Protein AF-A0A542USJ0-F1 (afdb_monomer_lite)

Radius of gyration: 61.0 Å; chains: 1; bounding box: 104×29×164 Å

Sequence (149 aa):
MVLVAESAGRSELAQAQDESVRLAAQLDEKQAEIAALEEALESAEEALLDIDARSAELDDRQAELESAAADLDARAAEIATAEAALVARSAQVDAAAAAASRPNDPPAAGPVYFENCDAARAAGAAPVRAGDPGYASHLDRDDDGVGCE

Structure (mmCIF, N/CA/C/O backbone):
data_AF-A0A542USJ0-F1
#
_entry.id   AF-A0A542USJ0-F1
#
loop_
_atom_site.group_PDB
_atom_site.id
_atom_site.type_symbol
_atom_site.label_atom_id
_atom_site.label_alt_id
_atom_site.label_comp_id
_atom_site.label_asym_id
_atom_site.label_entity_id
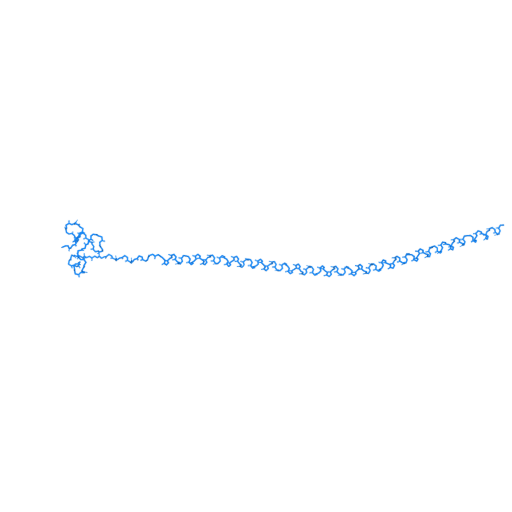_atom_site.label_seq_id
_atom_site.pdbx_PDB_ins_code
_atom_site.Cartn_x
_atom_site.Cartn_y
_atom_site.Cartn_z
_atom_site.occupancy
_atom_site.B_iso_or_equiv
_atom_site.auth_seq_id
_atom_site.auth_comp_id
_atom_site.auth_asym_id
_atom_site.auth_atom_id
_atom_site.pdbx_PDB_model_num
ATOM 1 N N . MET A 1 1 ? -47.770 11.042 80.281 1.00 63.22 1 MET A N 1
ATOM 2 C CA . MET A 1 1 ? -46.384 11.231 79.798 1.00 63.22 1 MET A CA 1
ATOM 3 C C . MET A 1 1 ? -45.823 9.959 79.155 1.00 63.22 1 MET A C 1
ATOM 5 O O . MET A 1 1 ? -45.407 10.046 78.013 1.00 63.22 1 MET A O 1
ATOM 9 N N . VAL A 1 2 ? -45.906 8.783 79.799 1.00 65.50 2 VAL A N 1
ATOM 10 C CA . VAL A 1 2 ? -45.413 7.487 79.256 1.00 65.50 2 VAL A CA 1
ATOM 11 C C . VAL A 1 2 ? -46.045 7.090 77.907 1.00 65.50 2 VAL A C 1
ATOM 13 O O . VAL A 1 2 ? -45.322 6.830 76.955 1.00 65.50 2 VAL A O 1
ATOM 16 N N . LEU A 1 3 ? -47.375 7.175 77.779 1.00 64.62 3 LEU A N 1
ATOM 17 C CA . LEU A 1 3 ? -48.094 6.841 76.534 1.00 64.62 3 LEU A CA 1
ATOM 18 C C . LEU A 1 3 ? -47.692 7.700 75.319 1.00 64.62 3 LEU A C 1
ATOM 20 O O . LEU A 1 3 ? -47.715 7.223 74.189 1.00 64.62 3 LEU A O 1
ATOM 24 N N . VAL A 1 4 ? -47.319 8.965 75.544 1.00 72.81 4 VAL A N 1
ATOM 25 C CA . VAL A 1 4 ? -46.894 9.875 74.464 1.00 72.81 4 VAL A CA 1
ATOM 26 C C . VAL A 1 4 ? -45.489 9.499 73.983 1.00 72.81 4 VAL A C 1
ATOM 28 O O . VAL A 1 4 ? -45.253 9.455 72.779 1.00 72.81 4 VAL A O 1
ATOM 31 N N . ALA A 1 5 ? -44.590 9.135 74.905 1.00 71.75 5 ALA A N 1
ATOM 32 C CA . ALA A 1 5 ? -43.249 8.654 74.573 1.00 71.75 5 ALA A CA 1
ATOM 33 C C . ALA A 1 5 ? -43.279 7.313 73.810 1.00 71.75 5 ALA A C 1
ATOM 35 O O . ALA A 1 5 ? -42.562 7.156 72.826 1.00 71.75 5 ALA A O 1
ATOM 36 N N . GLU A 1 6 ? -44.160 6.378 74.188 1.00 74.69 6 GLU A N 1
ATOM 37 C CA . GLU A 1 6 ? -44.358 5.122 73.444 1.00 74.69 6 GLU A CA 1
ATOM 38 C C . GLU A 1 6 ? -44.943 5.345 72.042 1.00 74.69 6 GLU A C 1
ATOM 40 O O . GLU A 1 6 ? -44.587 4.630 71.107 1.00 74.69 6 GLU A O 1
ATOM 45 N N . SER A 1 7 ? -45.830 6.331 71.872 1.00 75.94 7 SER A N 1
ATOM 46 C CA . SER A 1 7 ? -46.399 6.650 70.556 1.00 75.94 7 SER A CA 1
ATOM 47 C C . SER A 1 7 ? -45.384 7.292 69.605 1.00 75.94 7 SER A C 1
ATOM 49 O O . SER A 1 7 ? -45.356 6.934 68.430 1.00 75.94 7 SER A O 1
ATOM 51 N N . ALA A 1 8 ? -44.510 8.164 70.120 1.00 79.06 8 ALA A N 1
ATOM 52 C CA . ALA A 1 8 ? -43.441 8.789 69.345 1.00 79.06 8 ALA A CA 1
ATOM 53 C C . ALA A 1 8 ? -42.375 7.764 68.916 1.00 79.06 8 ALA A C 1
ATOM 55 O O . ALA A 1 8 ? -42.016 7.701 67.744 1.00 79.06 8 ALA A O 1
ATOM 56 N N . GLY A 1 9 ? -41.955 6.872 69.822 1.00 81.88 9 GLY A N 1
ATOM 57 C CA . GLY A 1 9 ? -41.001 5.810 69.476 1.00 81.88 9 GLY A CA 1
ATOM 58 C C . GLY A 1 9 ? -41.540 4.824 68.430 1.00 81.88 9 GLY A C 1
ATOM 59 O O . GLY A 1 9 ? -40.790 4.334 67.590 1.00 81.88 9 GLY A O 1
ATOM 60 N N . ARG A 1 10 ? -42.856 4.561 68.420 1.00 81.94 10 ARG A N 1
ATOM 61 C CA . ARG A 1 10 ? -43.495 3.740 67.375 1.00 81.94 10 ARG A CA 1
ATOM 62 C C . ARG A 1 10 ? -43.547 4.444 66.015 1.00 81.94 10 ARG A C 1
ATOM 64 O O . ARG A 1 10 ? -43.416 3.759 65.006 1.00 81.94 10 ARG A O 1
ATOM 71 N N . SER A 1 11 ? -43.724 5.770 65.964 1.00 86.00 11 SER A N 1
ATOM 72 C CA . SER A 1 11 ? -43.724 6.502 64.686 1.00 86.00 11 SER A CA 1
ATOM 73 C C . SER A 1 11 ? -42.329 6.621 64.080 1.00 86.00 11 SER A C 1
ATOM 75 O O . SER A 1 11 ? -42.184 6.475 62.872 1.00 86.00 11 SER A O 1
ATOM 77 N N . GLU A 1 12 ? -41.305 6.834 64.906 1.00 93.12 12 GLU A N 1
ATOM 78 C CA . GLU A 1 12 ? -39.906 6.867 64.456 1.00 93.12 12 GLU A CA 1
ATOM 79 C C . GLU A 1 12 ? -39.448 5.498 63.937 1.00 93.12 12 GLU A C 1
ATOM 81 O O . GLU A 1 12 ? -38.801 5.417 62.896 1.00 93.12 12 GLU A O 1
ATOM 86 N N . LEU A 1 13 ? -39.848 4.405 64.601 1.00 93.38 13 LEU A N 1
ATOM 87 C CA . LEU A 1 13 ? -39.569 3.048 64.126 1.00 93.38 13 LEU A CA 1
ATOM 88 C C . LEU A 1 13 ? -40.214 2.772 62.760 1.00 93.38 13 LEU A C 1
ATOM 90 O O . LEU A 1 13 ? -39.569 2.182 61.899 1.00 93.38 13 LEU A O 1
ATOM 94 N N . ALA A 1 14 ? -41.460 3.206 62.551 1.00 93.31 14 ALA A N 1
ATOM 95 C CA . ALA A 1 14 ? -42.144 3.048 61.268 1.00 93.31 14 ALA A CA 1
ATOM 96 C C . ALA A 1 14 ? -41.448 3.843 60.149 1.00 93.31 14 ALA A C 1
ATOM 98 O O . ALA A 1 14 ? -41.224 3.311 59.067 1.00 93.31 14 ALA A O 1
ATOM 99 N N . GLN A 1 15 ? -41.023 5.080 60.427 1.00 94.50 15 GLN A N 1
ATOM 100 C CA . GLN A 1 15 ? -40.252 5.887 59.474 1.00 94.50 15 GLN A CA 1
ATOM 101 C C . GLN A 1 15 ? -38.907 5.242 59.123 1.00 94.50 15 GLN A C 1
ATOM 103 O O . GLN A 1 15 ? -38.547 5.178 57.951 1.00 94.50 15 GLN A O 1
ATOM 108 N N . ALA A 1 16 ? -38.188 4.718 60.118 1.00 95.06 16 ALA A N 1
ATOM 109 C CA . ALA A 1 16 ? -36.929 4.013 59.895 1.00 95.06 16 ALA A CA 1
ATOM 110 C C . ALA A 1 16 ? -37.122 2.722 59.078 1.00 95.06 16 ALA A C 1
ATOM 112 O O . ALA A 1 16 ? -36.271 2.368 58.263 1.00 95.06 16 ALA A O 1
ATOM 113 N N . GLN A 1 17 ? -38.243 2.019 59.266 1.00 96.25 17 GLN A N 1
ATOM 114 C CA . GLN A 1 17 ? -38.598 0.846 58.465 1.00 96.25 17 GLN A CA 1
ATOM 115 C C . GLN A 1 17 ? -38.900 1.224 57.009 1.00 96.25 17 GLN A C 1
ATOM 117 O O . GLN A 1 17 ? -38.361 0.586 56.105 1.00 96.25 17 GLN A O 1
ATOM 122 N N . ASP A 1 18 ? -39.680 2.281 56.772 1.00 97.25 18 ASP A N 1
ATOM 123 C CA . ASP A 1 18 ? -39.976 2.780 55.422 1.00 97.25 18 ASP A CA 1
ATOM 124 C C . ASP A 1 18 ? -38.705 3.251 54.697 1.00 97.25 18 ASP A C 1
ATOM 126 O O . ASP A 1 18 ? -38.492 2.935 53.522 1.00 97.25 18 ASP A O 1
ATOM 130 N N . GLU A 1 19 ? -37.819 3.962 55.400 1.00 97.69 19 GLU A N 1
ATOM 131 C CA . GLU A 1 19 ? -36.523 4.381 54.862 1.00 97.69 19 GLU A CA 1
ATOM 132 C C . GLU A 1 19 ? -35.630 3.176 54.546 1.00 97.69 19 GLU A C 1
ATOM 134 O O . GLU A 1 19 ? -35.035 3.122 53.469 1.00 97.69 19 GLU A O 1
ATOM 139 N N . SER A 1 20 ? -35.588 2.170 55.425 1.00 97.12 20 SER A N 1
ATOM 140 C CA . SER A 1 20 ? -34.836 0.937 55.179 1.00 97.12 20 SER A CA 1
ATOM 141 C C . SER A 1 20 ? -35.338 0.192 53.942 1.00 97.12 20 SER A C 1
ATOM 143 O O . SER A 1 20 ? -34.522 -0.326 53.182 1.00 97.12 20 SER A O 1
ATOM 145 N N . VAL A 1 21 ? -36.654 0.134 53.720 1.00 98.19 21 VAL A N 1
ATOM 146 C CA . VAL A 1 21 ? -37.237 -0.495 52.524 1.00 98.19 21 VAL A CA 1
ATOM 147 C C . VAL A 1 21 ? -36.890 0.303 51.269 1.00 98.19 21 VAL A C 1
ATOM 149 O O . VAL A 1 21 ? -36.508 -0.276 50.253 1.00 98.19 21 VAL A O 1
ATOM 152 N N . ARG A 1 22 ? -36.963 1.636 51.333 1.00 98.25 22 ARG A N 1
ATOM 153 C CA . ARG A 1 22 ? -36.575 2.504 50.217 1.00 98.25 22 ARG A CA 1
ATOM 154 C C . ARG A 1 22 ? -35.101 2.329 49.853 1.00 98.25 22 ARG A C 1
ATOM 156 O O . ARG A 1 22 ? -34.784 2.208 48.674 1.00 98.25 22 ARG A O 1
ATOM 163 N N . LEU A 1 23 ? -34.213 2.323 50.844 1.00 98.19 23 LEU A N 1
ATOM 164 C CA . LEU A 1 23 ? -32.780 2.130 50.627 1.00 98.19 23 LEU A CA 1
ATOM 165 C C . LEU A 1 23 ? -32.480 0.742 50.055 1.00 98.19 23 LEU A C 1
ATOM 167 O O . LEU A 1 23 ? -31.621 0.635 49.187 1.00 98.19 23 LEU A O 1
ATOM 171 N N . ALA A 1 24 ? -33.209 -0.294 50.480 1.00 98.12 24 ALA A N 1
ATOM 172 C CA . ALA A 1 24 ? -33.096 -1.624 49.886 1.00 98.12 24 ALA A CA 1
ATOM 173 C C . ALA A 1 24 ? -33.473 -1.608 48.395 1.00 98.12 24 ALA A C 1
ATOM 175 O O . ALA A 1 24 ? -32.693 -2.069 47.572 1.00 98.12 24 ALA A O 1
ATOM 176 N N . ALA A 1 25 ? -34.589 -0.972 48.026 1.00 98.12 25 ALA A N 1
ATOM 177 C CA . ALA A 1 25 ? -34.981 -0.845 46.620 1.00 98.12 25 ALA A CA 1
ATOM 178 C C . ALA A 1 25 ? -33.950 -0.062 45.781 1.00 98.12 25 ALA A C 1
ATOM 180 O O . ALA A 1 25 ? -33.668 -0.430 44.644 1.00 98.12 25 ALA A O 1
ATOM 181 N N . GLN A 1 26 ? -33.356 0.996 46.346 1.00 98.50 26 GLN A N 1
ATOM 182 C CA . GLN A 1 26 ? -32.278 1.740 45.684 1.00 98.50 26 GLN A CA 1
ATOM 183 C C . GLN A 1 26 ? -31.002 0.903 45.532 1.00 98.50 26 GLN A C 1
ATOM 185 O O . GLN A 1 26 ? -30.299 1.041 44.534 1.00 98.50 26 GLN A O 1
ATOM 190 N N . LEU A 1 27 ? -30.688 0.052 46.512 1.00 98.62 27 LEU A N 1
ATOM 191 C CA . LEU A 1 27 ? -29.551 -0.858 46.432 1.00 98.62 27 LEU A CA 1
ATOM 192 C C . LEU A 1 27 ? -29.760 -1.889 45.320 1.00 98.62 27 LEU A C 1
ATOM 194 O O . LEU A 1 27 ? -28.842 -2.096 44.535 1.00 98.62 27 LEU A O 1
ATOM 198 N N . ASP A 1 28 ? -30.957 -2.463 45.214 1.00 98.50 28 ASP A N 1
ATOM 199 C CA . ASP A 1 28 ? -31.300 -3.433 44.169 1.00 98.50 28 ASP A CA 1
ATOM 200 C C . ASP A 1 28 ? -31.220 -2.802 42.767 1.00 98.50 28 ASP A C 1
ATOM 202 O O . ASP A 1 28 ? -30.646 -3.384 41.847 1.00 98.50 28 ASP A O 1
ATOM 206 N N . GLU A 1 29 ? -31.724 -1.573 42.606 1.00 98.56 29 GLU A N 1
ATOM 207 C CA . GLU A 1 29 ? -31.601 -0.806 41.358 1.00 98.56 29 GLU A CA 1
ATOM 208 C C . GLU A 1 29 ? -30.131 -0.556 40.995 1.00 98.56 29 GLU A C 1
ATOM 210 O O . GLU A 1 29 ? -29.714 -0.808 39.863 1.00 98.56 29 GLU A O 1
ATOM 215 N N . LYS A 1 30 ? -29.311 -0.121 41.961 1.00 98.44 30 LYS A N 1
ATOM 216 C CA . LYS A 1 30 ? -27.879 0.109 41.724 1.00 98.44 30 LYS A CA 1
ATOM 217 C C . LYS A 1 30 ? -27.111 -1.179 41.456 1.00 98.44 30 LYS A C 1
ATOM 219 O O . LYS A 1 30 ? -26.186 -1.159 40.652 1.00 98.44 30 LYS A O 1
ATOM 224 N N . GLN A 1 31 ? -27.495 -2.293 42.070 1.00 98.50 31 GLN A N 1
ATOM 225 C CA . GLN A 1 31 ? -26.920 -3.602 41.765 1.00 98.50 31 GLN A CA 1
ATOM 226 C C . GLN A 1 31 ? -27.247 -4.037 40.333 1.00 98.50 31 GLN A C 1
ATOM 228 O O . GLN A 1 31 ? -26.367 -4.552 39.647 1.00 98.50 31 GLN A O 1
ATOM 233 N N . ALA A 1 32 ? -28.464 -3.774 39.851 1.00 98.44 32 ALA A N 1
ATOM 234 C CA . ALA A 1 32 ? -28.831 -4.040 38.462 1.00 98.44 32 ALA A CA 1
ATOM 235 C C . ALA A 1 32 ? -28.060 -3.148 37.470 1.00 98.44 32 ALA A C 1
ATOM 237 O O . ALA A 1 32 ? -27.599 -3.638 36.441 1.00 98.44 32 ALA A O 1
ATOM 238 N N . GLU A 1 33 ? -27.874 -1.860 37.783 1.00 98.69 33 GLU A N 1
ATOM 239 C CA . GLU A 1 33 ? -27.037 -0.961 36.974 1.00 98.69 33 GLU A CA 1
ATOM 240 C C . GLU A 1 33 ? -25.575 -1.425 36.914 1.00 98.69 33 GLU A C 1
ATOM 242 O O . GLU A 1 33 ? -24.979 -1.413 35.840 1.00 98.69 33 GLU A O 1
ATOM 247 N N . ILE A 1 34 ? -25.000 -1.846 38.048 1.00 98.62 34 ILE A N 1
ATOM 248 C CA . ILE A 1 34 ? -23.627 -2.367 38.106 1.00 98.62 34 ILE A CA 1
ATOM 249 C C . ILE A 1 34 ? -23.497 -3.608 37.223 1.00 98.62 34 ILE A C 1
ATOM 251 O O . ILE A 1 34 ? -22.602 -3.647 36.386 1.00 98.62 34 ILE A O 1
ATOM 255 N N . ALA A 1 35 ? -24.421 -4.565 37.340 1.00 98.56 35 ALA A N 1
ATOM 256 C CA . ALA A 1 35 ? -24.396 -5.778 36.527 1.00 98.56 35 ALA A CA 1
ATOM 257 C C . ALA A 1 35 ? -24.445 -5.470 35.017 1.00 98.56 35 ALA A C 1
ATOM 259 O O . ALA A 1 35 ? -23.711 -6.069 34.236 1.00 98.56 35 ALA A O 1
ATOM 260 N N . ALA A 1 36 ? -25.258 -4.492 34.602 1.00 98.50 36 ALA A N 1
ATOM 261 C CA . ALA A 1 36 ? -25.328 -4.072 33.202 1.00 98.50 36 ALA A CA 1
ATOM 262 C C . ALA A 1 36 ? -24.039 -3.380 32.718 1.00 98.50 36 ALA A C 1
ATOM 264 O O . ALA A 1 36 ? -23.637 -3.547 31.567 1.00 98.50 36 ALA A O 1
ATOM 265 N N . LEU A 1 37 ? -23.387 -2.589 33.577 1.00 98.62 37 LEU A N 1
ATOM 266 C CA . LEU A 1 37 ? -22.109 -1.951 33.252 1.00 98.62 37 LEU A CA 1
ATOM 267 C C . LEU A 1 37 ? -20.962 -2.959 33.164 1.00 98.62 37 LEU A C 1
ATOM 269 O O . LEU A 1 37 ? -20.077 -2.777 32.334 1.00 98.62 37 LEU A O 1
ATOM 273 N N . GLU A 1 38 ? -20.976 -4.004 33.989 1.00 98.69 38 GLU A N 1
ATOM 274 C CA . GLU A 1 38 ? -19.991 -5.087 33.934 1.00 98.69 38 GLU A CA 1
ATOM 275 C C . GLU A 1 38 ? -20.098 -5.867 32.615 1.00 98.69 38 GLU A C 1
ATOM 277 O O . GLU A 1 38 ? -19.087 -6.060 31.945 1.00 98.69 38 GLU A O 1
ATOM 282 N N . GLU A 1 39 ? -21.314 -6.208 32.174 1.00 98.75 39 GLU A N 1
ATOM 283 C CA . GLU A 1 39 ? -21.545 -6.840 30.863 1.00 98.75 39 GLU A CA 1
ATOM 284 C C . GLU A 1 39 ? -21.107 -5.928 29.701 1.00 98.75 39 GLU A C 1
ATOM 286 O O . GLU A 1 39 ? -20.466 -6.367 28.744 1.00 98.75 39 GLU A O 1
ATOM 291 N N . ALA A 1 40 ? -21.402 -4.628 29.793 1.00 98.62 40 ALA A N 1
ATOM 292 C CA . ALA A 1 40 ? -20.965 -3.660 28.791 1.00 98.62 40 ALA A CA 1
ATOM 293 C C . ALA A 1 40 ? -19.435 -3.501 28.753 1.00 98.62 40 ALA A C 1
ATOM 295 O O . ALA A 1 40 ? -18.875 -3.296 27.676 1.00 98.62 40 ALA A O 1
ATOM 296 N N . LEU A 1 41 ? -18.761 -3.589 29.905 1.00 98.75 41 LEU A N 1
ATOM 297 C CA . LEU A 1 41 ? -17.303 -3.544 29.992 1.00 98.75 41 LEU A CA 1
ATOM 298 C C . LEU A 1 41 ? -16.679 -4.777 29.333 1.00 98.75 41 LEU A C 1
ATOM 300 O O . LEU A 1 41 ? -15.774 -4.617 28.522 1.00 98.75 41 LEU A O 1
ATOM 304 N N . GLU A 1 42 ? -17.203 -5.972 29.609 1.00 98.69 42 GLU A N 1
ATOM 305 C CA . GLU A 1 42 ? -16.742 -7.216 28.977 1.00 98.69 42 GLU A CA 1
ATOM 306 C C . GLU A 1 42 ? -16.889 -7.150 27.447 1.00 98.69 42 GLU A C 1
ATOM 308 O O . GLU A 1 42 ? -15.941 -7.421 26.710 1.00 98.69 42 GLU A O 1
ATOM 313 N N . SER A 1 43 ? -18.038 -6.674 26.955 1.00 98.56 43 SER A N 1
ATOM 314 C CA . SER A 1 43 ? -18.253 -6.475 25.516 1.00 98.56 43 SER A CA 1
ATOM 315 C C . SER A 1 43 ? -17.306 -5.430 24.909 1.00 98.56 43 SER A C 1
ATOM 317 O O . SER A 1 43 ? -16.848 -5.589 23.775 1.00 98.56 43 SER A O 1
ATOM 319 N N . ALA A 1 44 ? -17.000 -4.355 25.639 1.00 98.69 44 ALA A N 1
ATOM 320 C CA . ALA A 1 44 ? -16.069 -3.330 25.177 1.00 98.69 44 ALA A CA 1
ATOM 321 C C . ALA A 1 44 ? -14.623 -3.846 25.112 1.00 98.69 44 ALA A C 1
ATOM 323 O O . ALA A 1 44 ? -13.895 -3.489 24.187 1.00 98.69 44 ALA A O 1
ATOM 324 N N . GLU A 1 45 ? -14.209 -4.689 26.059 1.00 98.75 45 GLU A N 1
ATOM 325 C CA . GLU A 1 45 ? -12.890 -5.327 26.059 1.00 98.75 45 GLU A CA 1
ATOM 326 C C . GLU A 1 45 ? -12.726 -6.280 24.869 1.00 98.75 45 GLU A C 1
ATOM 328 O O . GLU A 1 45 ? -11.702 -6.229 24.185 1.00 98.75 45 GLU A O 1
ATOM 333 N N . GLU A 1 46 ? -13.749 -7.077 24.549 1.00 98.75 46 GLU A N 1
ATOM 334 C CA . GLU A 1 46 ? -13.754 -7.916 23.343 1.00 98.75 46 GLU A CA 1
ATOM 335 C C . GLU A 1 46 ? -13.641 -7.066 22.066 1.00 98.75 46 GLU A C 1
ATOM 337 O O . GLU A 1 46 ? -12.808 -7.338 21.199 1.00 98.75 46 GLU A O 1
ATOM 342 N N . ALA A 1 47 ? -14.398 -5.968 21.979 1.00 98.75 47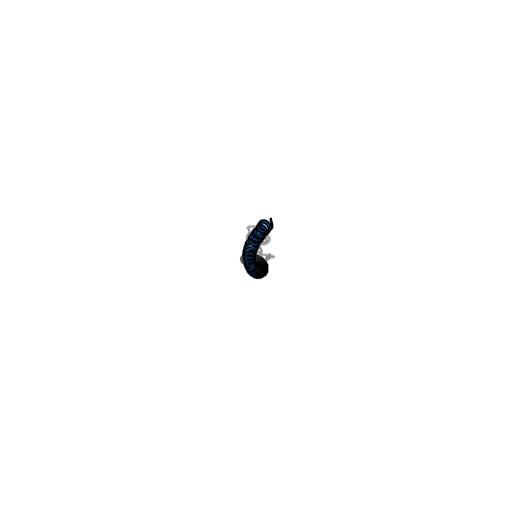 ALA A N 1
ATOM 343 C CA . ALA A 1 47 ? -14.324 -5.057 20.839 1.00 98.75 47 ALA A CA 1
ATOM 344 C C . ALA A 1 47 ? -12.938 -4.402 20.676 1.00 98.75 47 ALA A C 1
ATOM 346 O O . ALA A 1 47 ? -12.517 -4.135 19.549 1.00 98.75 47 ALA A O 1
ATOM 347 N N . LEU A 1 48 ? -12.216 -4.140 21.772 1.00 98.69 48 LEU A N 1
ATOM 348 C CA . LEU A 1 48 ? -10.843 -3.628 21.711 1.00 98.69 48 LEU A CA 1
ATOM 349 C C . LEU A 1 48 ? -9.873 -4.672 21.147 1.00 98.69 48 LEU A C 1
ATOM 351 O O . LEU A 1 48 ? -9.049 -4.321 20.305 1.00 98.69 48 LEU A O 1
ATOM 355 N N . LEU A 1 49 ? -10.012 -5.945 21.528 1.00 98.69 49 LEU A N 1
ATOM 356 C CA . LEU A 1 49 ? -9.201 -7.029 20.961 1.00 98.69 49 LEU A CA 1
ATOM 357 C C . LEU A 1 49 ? -9.422 -7.173 19.448 1.00 98.69 49 LEU A C 1
ATOM 359 O O . LEU A 1 49 ? -8.461 -7.336 18.694 1.00 98.69 49 LEU A O 1
ATOM 363 N N . ASP A 1 50 ? -10.669 -7.050 18.992 1.00 98.69 50 ASP A N 1
ATOM 364 C CA . ASP A 1 50 ? -10.999 -7.049 17.564 1.00 98.69 50 ASP A CA 1
ATOM 365 C C . ASP A 1 50 ? -10.392 -5.847 16.825 1.00 98.69 50 ASP A C 1
ATOM 367 O O . ASP A 1 50 ? -9.923 -5.976 15.690 1.00 98.69 50 ASP A O 1
ATOM 371 N N . ILE A 1 51 ? -10.396 -4.662 17.444 1.00 98.75 51 ILE A N 1
ATOM 372 C CA . ILE A 1 51 ? -9.775 -3.458 16.876 1.00 98.75 51 ILE A CA 1
ATOM 373 C C . ILE A 1 51 ? -8.261 -3.640 16.751 1.00 98.75 51 ILE A C 1
ATOM 375 O O . ILE A 1 51 ? -7.713 -3.341 15.690 1.00 98.75 51 ILE A O 1
ATOM 379 N N . ASP A 1 52 ? -7.602 -4.170 17.779 1.00 98.75 52 ASP A N 1
ATOM 380 C CA . ASP A 1 52 ? -6.161 -4.423 17.765 1.00 98.75 52 ASP A CA 1
ATOM 381 C C . ASP A 1 52 ? -5.787 -5.444 16.681 1.00 98.75 52 ASP A C 1
ATOM 383 O O . ASP A 1 52 ? -4.838 -5.232 15.922 1.00 98.75 52 ASP A O 1
ATOM 387 N N . ALA A 1 53 ? -6.579 -6.510 16.528 1.00 98.69 53 ALA A N 1
ATOM 388 C CA . ALA A 1 53 ? -6.387 -7.496 15.467 1.00 98.69 53 ALA A CA 1
ATOM 389 C C . ALA A 1 53 ? -6.523 -6.876 14.065 1.00 98.69 53 ALA A C 1
ATOM 391 O O . ALA A 1 53 ? -5.705 -7.138 13.181 1.00 98.69 53 ALA A O 1
ATOM 392 N N . ARG A 1 54 ? -7.523 -6.009 13.857 1.00 98.81 54 ARG A N 1
ATOM 393 C CA . ARG A 1 54 ? -7.707 -5.290 12.585 1.00 98.81 54 ARG A CA 1
ATOM 394 C C . ARG A 1 54 ? -6.605 -4.267 12.334 1.00 98.81 54 ARG A C 1
ATOM 396 O O . ARG A 1 54 ? -6.236 -4.065 11.182 1.00 98.81 54 ARG A O 1
ATOM 403 N N . SER A 1 55 ? -6.079 -3.632 13.381 1.00 98.81 55 SER A N 1
ATOM 404 C CA . SER A 1 55 ? -4.925 -2.737 13.265 1.00 98.81 55 SER A CA 1
ATOM 405 C C . SER A 1 55 ? -3.699 -3.501 12.774 1.00 98.81 55 SER A C 1
ATOM 407 O O . SER A 1 55 ? -3.066 -3.064 11.819 1.00 98.81 55 SER A O 1
ATOM 409 N N . ALA A 1 56 ? -3.420 -4.673 13.351 1.00 98.75 56 ALA A N 1
ATOM 410 C CA . ALA A 1 56 ? -2.309 -5.515 12.915 1.00 98.75 56 ALA A CA 1
ATOM 411 C C . ALA A 1 56 ? -2.454 -5.963 11.447 1.00 98.75 56 ALA A C 1
ATOM 413 O O . ALA A 1 56 ? -1.493 -5.892 10.687 1.00 98.75 56 ALA A O 1
ATOM 414 N N . GLU A 1 57 ? -3.663 -6.345 11.010 1.00 98.81 57 GLU A N 1
ATOM 415 C CA . GLU A 1 57 ? -3.919 -6.684 9.598 1.00 98.81 57 GLU A CA 1
ATOM 416 C C . GLU A 1 57 ? -3.657 -5.493 8.657 1.00 98.81 57 GLU A C 1
ATOM 418 O O . GLU A 1 57 ? -3.139 -5.665 7.550 1.00 98.81 57 GLU A O 1
ATOM 423 N N . LEU A 1 58 ? -4.021 -4.275 9.072 1.00 98.81 58 LEU A N 1
ATOM 424 C CA . LEU A 1 58 ? -3.770 -3.066 8.286 1.00 98.81 58 LEU A CA 1
ATOM 425 C C . LEU A 1 58 ? -2.280 -2.729 8.203 1.00 98.81 58 LEU A C 1
ATOM 427 O O . LEU A 1 58 ? -1.831 -2.330 7.128 1.00 98.81 58 LEU A O 1
ATOM 431 N N . ASP A 1 59 ? -1.527 -2.925 9.284 1.00 98.75 59 ASP A N 1
ATOM 432 C CA . ASP A 1 59 ? -0.076 -2.726 9.302 1.00 98.75 59 ASP A CA 1
ATOM 433 C C . ASP A 1 59 ? 0.628 -3.710 8.349 1.00 98.75 59 ASP A C 1
ATOM 435 O O . ASP A 1 59 ? 1.459 -3.300 7.533 1.00 98.75 59 ASP A O 1
ATOM 439 N N . ASP A 1 60 ? 0.230 -4.987 8.366 1.00 98.75 60 ASP A N 1
ATOM 440 C CA . ASP A 1 60 ? 0.736 -6.000 7.432 1.00 98.75 60 ASP A CA 1
ATOM 441 C C . ASP A 1 60 ? 0.410 -5.629 5.976 1.00 98.75 60 ASP A C 1
ATOM 443 O O . ASP A 1 60 ? 1.282 -5.640 5.102 1.00 98.75 60 ASP A O 1
ATOM 447 N N . ARG A 1 61 ? -0.838 -5.220 5.704 1.00 98.81 61 ARG A N 1
ATOM 448 C CA . ARG A 1 61 ? -1.264 -4.772 4.369 1.00 98.81 61 ARG A CA 1
ATOM 449 C C . ARG A 1 61 ? -0.477 -3.546 3.905 1.00 98.81 61 ARG A C 1
ATOM 451 O O . ARG A 1 61 ? -0.153 -3.435 2.722 1.00 98.81 61 ARG A O 1
ATOM 458 N N . GLN A 1 62 ? -0.197 -2.607 4.806 1.00 98.88 62 GLN A N 1
ATOM 459 C CA . GLN A 1 62 ? 0.600 -1.430 4.486 1.00 98.88 62 GLN A CA 1
ATOM 460 C C . GLN A 1 62 ? 2.021 -1.837 4.077 1.00 98.88 62 GLN A C 1
ATOM 462 O O . GLN A 1 62 ? 2.501 -1.370 3.043 1.00 98.88 62 GLN A O 1
ATOM 467 N N . ALA A 1 63 ? 2.656 -2.753 4.810 1.00 98.75 63 ALA A N 1
ATOM 468 C CA . ALA A 1 63 ? 3.980 -3.266 4.465 1.00 98.75 63 ALA A CA 1
ATOM 469 C C . ALA A 1 63 ? 3.996 -3.977 3.095 1.00 98.75 63 ALA A C 1
ATOM 471 O O . ALA A 1 63 ? 4.913 -3.772 2.295 1.00 98.75 63 ALA A O 1
ATOM 472 N N . GLU A 1 64 ? 2.961 -4.763 2.778 1.00 98.81 64 GLU A N 1
ATOM 473 C CA . GLU A 1 64 ? 2.805 -5.387 1.455 1.00 98.81 64 GLU A CA 1
ATOM 474 C C . GLU A 1 64 ? 2.697 -4.346 0.332 1.00 98.81 64 GLU A C 1
ATOM 476 O O . GLU A 1 64 ? 3.331 -4.492 -0.716 1.00 98.81 64 GLU A O 1
ATOM 481 N N . LEU A 1 65 ? 1.912 -3.284 0.540 1.00 98.88 65 LEU A N 1
ATOM 482 C CA . LEU A 1 65 ? 1.749 -2.207 -0.438 1.00 98.88 65 LEU A CA 1
ATOM 483 C C . LEU A 1 65 ? 3.041 -1.411 -0.642 1.00 98.88 65 LEU A C 1
ATOM 485 O O . LEU A 1 65 ? 3.360 -1.067 -1.779 1.00 98.88 65 LEU A O 1
ATOM 489 N N . GLU A 1 66 ? 3.796 -1.147 0.423 1.00 98.81 66 GLU A N 1
ATOM 490 C CA . GLU A 1 66 ? 5.107 -0.496 0.340 1.00 98.81 66 GLU A CA 1
ATOM 491 C C . GLU A 1 66 ? 6.110 -1.356 -0.446 1.00 98.81 66 GLU A C 1
ATOM 493 O O . GLU A 1 66 ? 6.804 -0.843 -1.328 1.00 98.81 66 GLU A O 1
ATOM 498 N N . SER A 1 67 ? 6.131 -2.675 -0.215 1.00 98.75 67 SER A N 1
ATOM 499 C CA . SER A 1 67 ? 6.943 -3.607 -1.010 1.00 98.75 67 SER A CA 1
ATOM 500 C C . SER A 1 67 ? 6.517 -3.622 -2.481 1.00 98.75 67 SER A C 1
ATOM 502 O O . SER A 1 67 ? 7.361 -3.555 -3.373 1.00 98.75 67 SER A O 1
ATOM 504 N N . ALA A 1 68 ? 5.211 -3.676 -2.753 1.00 98.81 68 ALA A N 1
ATOM 505 C CA . ALA A 1 68 ? 4.689 -3.673 -4.116 1.00 98.81 68 ALA A CA 1
ATOM 506 C C . ALA A 1 68 ? 4.999 -2.360 -4.854 1.00 98.81 68 ALA A C 1
ATOM 508 O O . ALA A 1 68 ? 5.291 -2.380 -6.050 1.00 98.81 68 ALA A O 1
ATOM 509 N N . ALA A 1 69 ? 4.962 -1.222 -4.157 1.00 98.81 69 ALA A N 1
ATOM 510 C CA . ALA A 1 69 ? 5.349 0.068 -4.717 1.00 98.81 69 ALA A CA 1
ATOM 511 C C . ALA A 1 69 ? 6.835 0.085 -5.108 1.00 98.81 69 ALA A C 1
ATOM 513 O O . ALA A 1 69 ? 7.161 0.466 -6.232 1.00 98.81 69 ALA A O 1
ATOM 514 N N . ALA A 1 70 ? 7.720 -0.414 -4.238 1.00 98.75 70 ALA A N 1
ATOM 515 C CA . ALA A 1 70 ? 9.146 -0.528 -4.542 1.00 98.75 70 ALA A CA 1
ATOM 516 C C . ALA A 1 70 ? 9.415 -1.442 -5.755 1.00 98.75 70 ALA A C 1
ATOM 518 O O . ALA A 1 70 ? 10.234 -1.109 -6.616 1.00 98.75 70 ALA A O 1
ATOM 519 N N . ASP A 1 71 ? 8.690 -2.558 -5.870 1.00 98.81 71 ASP A N 1
ATOM 520 C CA . ASP A 1 71 ? 8.779 -3.458 -7.025 1.00 98.81 71 ASP A CA 1
ATOM 521 C C . ASP A 1 71 ? 8.320 -2.783 -8.327 1.00 98.81 71 ASP A C 1
ATOM 523 O O . ASP A 1 71 ? 8.920 -2.983 -9.388 1.00 98.81 71 ASP A O 1
ATOM 527 N N . LEU A 1 72 ? 7.251 -1.982 -8.274 1.00 98.81 72 LEU A N 1
ATOM 528 C CA . LEU A 1 72 ? 6.764 -1.229 -9.431 1.00 98.81 72 LEU A CA 1
ATOM 529 C C . LEU A 1 72 ? 7.761 -0.155 -9.869 1.00 98.81 72 LEU A C 1
ATOM 531 O O . LEU A 1 72 ? 8.004 -0.025 -11.070 1.00 98.81 72 LEU A O 1
ATOM 535 N N . ASP A 1 73 ? 8.378 0.555 -8.927 1.00 98.75 73 ASP A N 1
ATOM 536 C CA . ASP A 1 73 ? 9.423 1.538 -9.219 1.00 98.75 73 ASP A CA 1
ATOM 537 C C . ASP A 1 73 ? 10.648 0.878 -9.872 1.00 98.75 73 ASP A C 1
ATOM 539 O O . ASP A 1 73 ? 11.176 1.379 -10.870 1.00 98.75 73 ASP A O 1
ATOM 543 N N . ALA A 1 74 ? 11.062 -0.292 -9.375 1.00 98.75 74 ALA A N 1
ATOM 544 C CA . ALA A 1 74 ? 12.144 -1.070 -9.975 1.00 98.75 74 ALA A CA 1
ATOM 545 C C . ALA A 1 74 ? 11.811 -1.485 -11.419 1.00 98.75 74 ALA A C 1
ATOM 547 O O . ALA A 1 74 ? 12.607 -1.262 -12.334 1.00 98.75 74 ALA A O 1
ATOM 548 N N . ARG A 1 75 ? 10.602 -2.009 -11.656 1.00 98.88 75 ARG A N 1
ATOM 549 C CA . ARG A 1 75 ? 10.136 -2.369 -13.007 1.00 98.88 75 ARG A CA 1
ATOM 550 C C . ARG A 1 75 ? 10.051 -1.160 -13.933 1.00 98.88 75 ARG A C 1
ATOM 552 O O . ARG A 1 75 ? 10.389 -1.272 -15.109 1.00 98.88 75 ARG A O 1
ATOM 559 N N . ALA A 1 76 ? 9.623 -0.003 -13.431 1.00 98.81 76 ALA A N 1
ATOM 560 C CA . ALA A 1 76 ? 9.587 1.227 -14.215 1.00 98.81 76 ALA A CA 1
ATOM 561 C C . ALA A 1 76 ? 10.998 1.649 -14.662 1.00 98.81 76 ALA A C 1
ATOM 563 O O . ALA A 1 76 ? 11.190 2.020 -15.821 1.00 98.81 76 ALA A O 1
ATOM 564 N N . ALA A 1 77 ? 12.000 1.524 -13.786 1.00 98.69 77 ALA A N 1
ATOM 565 C CA . ALA A 1 77 ? 13.396 1.793 -14.131 1.00 98.69 77 ALA A CA 1
ATOM 566 C C . ALA A 1 77 ? 13.955 0.798 -15.170 1.00 98.69 77 ALA A C 1
ATOM 568 O O . ALA A 1 77 ? 14.678 1.195 -16.093 1.00 98.69 77 ALA A O 1
ATOM 569 N N . GLU A 1 78 ? 13.598 -0.485 -15.062 1.00 98.75 78 GLU A N 1
ATOM 570 C CA . GLU A 1 78 ? 13.951 -1.506 -16.057 1.00 98.75 78 GLU A CA 1
ATOM 571 C C . GLU A 1 78 ? 13.340 -1.200 -17.428 1.00 98.75 78 GLU A C 1
ATOM 573 O O . GLU A 1 78 ? 14.047 -1.239 -18.437 1.00 98.75 78 GLU A O 1
ATOM 578 N N . ILE A 1 79 ? 12.053 -0.838 -17.469 1.00 98.81 79 ILE A N 1
ATOM 579 C CA . ILE A 1 79 ? 11.360 -0.445 -18.702 1.00 98.81 79 ILE A CA 1
ATOM 580 C C . ILE A 1 79 ? 12.041 0.772 -19.329 1.00 98.81 79 ILE A C 1
ATOM 582 O O . ILE A 1 79 ? 12.382 0.723 -20.508 1.00 98.81 79 ILE A O 1
ATOM 586 N N . ALA A 1 80 ? 12.329 1.820 -18.554 1.00 98.69 80 ALA A N 1
ATOM 587 C CA . ALA A 1 80 ? 13.002 3.014 -19.069 1.00 98.69 80 ALA A CA 1
ATOM 588 C C . ALA A 1 80 ? 14.385 2.686 -19.670 1.00 98.69 80 ALA A C 1
ATOM 590 O O . ALA A 1 80 ? 14.772 3.212 -20.717 1.00 98.69 80 ALA A O 1
ATOM 591 N N . THR A 1 81 ? 15.122 1.767 -19.039 1.00 98.81 81 THR A N 1
ATOM 592 C CA . THR A 1 81 ? 16.415 1.284 -19.547 1.00 98.81 81 THR A CA 1
ATOM 593 C C . THR A 1 81 ? 16.247 0.497 -20.848 1.00 98.81 81 THR A C 1
ATOM 595 O O . THR A 1 81 ? 17.007 0.696 -21.800 1.00 98.81 81 THR A O 1
ATOM 598 N N . ALA A 1 82 ? 15.243 -0.380 -20.916 1.00 98.75 82 ALA A N 1
ATOM 599 C CA . ALA A 1 82 ? 14.933 -1.158 -22.110 1.00 98.75 82 ALA A CA 1
ATOM 600 C C . ALA A 1 82 ? 14.505 -0.259 -23.281 1.00 98.75 82 ALA A C 1
ATOM 602 O O . ALA A 1 82 ? 14.978 -0.444 -24.401 1.00 98.75 82 ALA A O 1
ATOM 603 N N . GLU A 1 83 ? 13.675 0.753 -23.028 1.00 98.81 83 GLU A N 1
ATOM 604 C CA . GLU A 1 83 ? 13.266 1.748 -24.021 1.00 98.81 83 GLU A CA 1
ATOM 605 C C . GLU A 1 83 ? 14.468 2.525 -24.567 1.00 98.81 83 GLU A C 1
ATOM 607 O O . GLU A 1 83 ? 14.641 2.625 -25.784 1.00 98.81 83 GLU A O 1
ATOM 612 N N . ALA A 1 84 ? 15.361 2.999 -23.692 1.00 98.56 84 ALA A N 1
ATOM 613 C CA . ALA A 1 84 ? 16.588 3.673 -24.111 1.00 98.56 84 ALA A CA 1
ATOM 614 C C . ALA A 1 84 ? 17.482 2.760 -24.972 1.00 98.56 84 ALA A C 1
ATOM 616 O O . ALA A 1 84 ? 18.031 3.195 -25.990 1.00 98.56 84 ALA A O 1
ATOM 617 N N . ALA A 1 85 ? 17.595 1.479 -24.608 1.00 98.62 85 ALA A N 1
ATOM 618 C CA . ALA A 1 85 ? 18.347 0.495 -25.379 1.00 98.62 85 ALA A CA 1
ATOM 619 C C . ALA A 1 85 ? 17.725 0.238 -26.762 1.00 98.62 85 ALA A C 1
ATOM 621 O O . ALA A 1 85 ? 18.453 0.142 -27.753 1.00 98.62 85 ALA A O 1
ATOM 622 N N . LEU A 1 86 ? 16.393 0.173 -26.857 1.00 98.69 86 LEU A N 1
ATOM 623 C CA . LEU A 1 86 ? 15.681 0.026 -28.129 1.00 98.69 86 LEU A CA 1
ATOM 624 C C . LEU A 1 86 ? 15.888 1.240 -29.039 1.00 98.69 86 LEU A C 1
ATOM 626 O O . LEU A 1 86 ? 16.190 1.065 -30.221 1.00 98.69 86 LEU A O 1
ATOM 630 N N . VAL A 1 87 ? 15.810 2.456 -28.493 1.00 98.75 87 VAL A N 1
ATOM 631 C CA . VAL A 1 87 ? 16.102 3.691 -29.241 1.00 98.75 87 VAL A CA 1
ATOM 632 C C . VAL A 1 87 ? 17.539 3.680 -29.766 1.00 98.75 87 VAL A C 1
ATOM 634 O O . VAL A 1 87 ? 17.769 3.916 -30.954 1.00 98.75 87 VAL A O 1
ATOM 637 N N . ALA A 1 88 ? 18.512 3.334 -28.918 1.00 98.31 88 ALA A N 1
ATOM 638 C CA . ALA A 1 88 ? 19.910 3.230 -29.330 1.00 98.31 88 ALA A CA 1
ATOM 639 C C . ALA A 1 88 ? 20.112 2.164 -30.421 1.00 98.31 88 ALA A C 1
ATOM 641 O O . ALA A 1 88 ? 20.857 2.380 -31.380 1.00 98.31 88 ALA A O 1
ATOM 642 N N . ARG A 1 89 ? 19.424 1.022 -30.311 1.00 98.62 89 ARG A N 1
ATOM 643 C CA . ARG A 1 89 ? 19.488 -0.049 -31.308 1.00 98.62 89 ARG A CA 1
ATOM 644 C C . ARG A 1 89 ? 18.887 0.377 -32.645 1.00 98.62 89 ARG A C 1
ATOM 646 O O . ARG A 1 89 ? 19.481 0.064 -33.674 1.00 98.62 89 ARG A O 1
ATOM 653 N N . SER A 1 90 ? 17.768 1.102 -32.638 1.00 98.25 90 SER A N 1
ATOM 654 C CA . SER A 1 90 ? 17.175 1.671 -33.856 1.00 98.25 90 SER A CA 1
ATOM 655 C C . SER A 1 90 ? 18.172 2.582 -34.568 1.00 98.25 90 SER A C 1
ATOM 657 O O . SER A 1 90 ? 18.468 2.364 -35.737 1.00 98.25 90 SER A O 1
ATOM 659 N N . ALA A 1 91 ? 18.793 3.515 -33.839 1.00 97.50 91 ALA A N 1
ATOM 660 C CA . ALA A 1 91 ? 19.775 4.433 -34.415 1.00 97.50 91 ALA A CA 1
ATOM 661 C C . ALA A 1 91 ? 20.986 3.704 -35.033 1.00 97.50 91 ALA A C 1
ATOM 663 O O . ALA A 1 91 ? 21.500 4.117 -36.073 1.00 97.50 91 ALA A O 1
ATOM 664 N N . GLN A 1 92 ? 21.437 2.598 -34.428 1.00 96.62 92 GLN A N 1
ATOM 665 C CA . GLN A 1 92 ? 22.491 1.754 -35.005 1.00 96.62 92 GLN A CA 1
ATOM 666 C C . GLN A 1 92 ? 22.055 1.087 -36.314 1.00 96.62 92 GLN A C 1
ATOM 668 O O . GLN A 1 92 ? 22.850 1.022 -37.253 1.00 96.62 92 GLN A O 1
ATOM 673 N N . VAL A 1 93 ? 20.817 0.585 -36.383 1.00 97.81 93 VAL A N 1
ATOM 674 C CA . VAL A 1 93 ? 20.260 -0.023 -37.602 1.00 97.81 93 VAL A CA 1
ATOM 675 C C . VAL A 1 93 ? 20.162 1.020 -38.715 1.00 97.81 93 VAL A C 1
ATOM 677 O O . VAL A 1 93 ? 20.632 0.762 -39.824 1.00 97.81 93 VAL A O 1
ATOM 680 N N . ASP A 1 94 ? 19.654 2.212 -38.404 1.00 97.25 94 ASP A N 1
ATOM 681 C CA . ASP A 1 94 ? 19.534 3.315 -39.361 1.00 97.25 94 ASP A CA 1
ATOM 682 C C . ASP A 1 94 ? 20.910 3.758 -39.887 1.00 97.25 94 ASP A C 1
ATOM 684 O O . ASP A 1 94 ? 21.112 3.912 -41.095 1.00 97.25 94 ASP A O 1
ATOM 688 N N . ALA A 1 95 ? 21.903 3.888 -39.000 1.00 94.06 95 ALA A N 1
ATOM 689 C CA . ALA A 1 95 ? 23.274 4.226 -39.379 1.00 94.06 95 ALA A CA 1
ATOM 690 C C . ALA A 1 95 ? 23.929 3.146 -40.260 1.00 94.06 95 ALA A C 1
ATOM 692 O O . ALA A 1 95 ? 24.612 3.473 -41.235 1.00 94.06 95 ALA A O 1
ATOM 693 N N . ALA A 1 96 ? 23.710 1.864 -39.952 1.00 94.00 96 ALA A N 1
ATOM 694 C CA . ALA A 1 96 ? 24.225 0.757 -40.754 1.00 94.00 96 ALA A CA 1
ATOM 695 C C . ALA A 1 96 ? 23.597 0.732 -42.158 1.00 94.00 96 ALA A C 1
ATOM 697 O O . ALA A 1 96 ? 24.312 0.557 -43.148 1.00 94.00 96 ALA A O 1
ATOM 698 N N . ALA A 1 97 ? 22.286 0.975 -42.262 1.00 92.44 97 ALA A N 1
ATOM 699 C CA . ALA A 1 97 ? 21.588 1.074 -43.543 1.00 92.44 97 ALA A CA 1
ATOM 700 C C . ALA A 1 97 ? 22.105 2.252 -44.391 1.00 92.44 97 ALA A C 1
ATOM 702 O O . ALA A 1 97 ? 22.342 2.103 -45.595 1.00 92.44 97 ALA A O 1
ATOM 703 N N . ALA A 1 98 ? 22.355 3.406 -43.762 1.00 89.12 98 ALA A N 1
ATOM 704 C CA . ALA A 1 98 ? 22.934 4.567 -44.433 1.00 89.12 98 ALA A CA 1
ATOM 705 C C . ALA A 1 98 ? 24.365 4.304 -44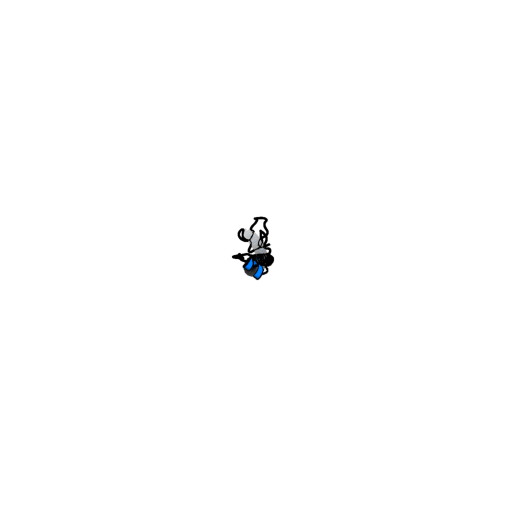.935 1.00 89.12 98 ALA A C 1
ATOM 707 O O . ALA A 1 98 ? 24.709 4.712 -46.044 1.00 89.12 98 ALA A O 1
ATOM 708 N N . ALA A 1 99 ? 25.198 3.604 -44.156 1.00 86.38 99 ALA A N 1
ATOM 709 C CA . ALA A 1 99 ? 26.553 3.236 -44.568 1.00 86.38 99 ALA A CA 1
ATOM 710 C C . ALA A 1 99 ? 26.554 2.257 -45.754 1.00 86.38 99 ALA A C 1
ATOM 712 O O . ALA A 1 99 ? 27.330 2.441 -46.689 1.00 86.38 99 ALA A O 1
ATOM 713 N N . ALA A 1 100 ? 25.655 1.267 -45.748 1.00 84.44 100 ALA A N 1
ATOM 714 C CA . ALA A 1 100 ? 25.518 0.292 -46.832 1.00 84.44 100 ALA A CA 1
ATOM 715 C C . ALA A 1 100 ? 25.008 0.907 -48.149 1.00 84.44 100 ALA A C 1
ATOM 717 O O . ALA A 1 100 ? 25.283 0.376 -49.220 1.00 84.44 100 ALA A O 1
ATOM 718 N N . SER A 1 101 ? 24.285 2.028 -48.075 1.00 81.62 101 SER A N 1
ATOM 719 C CA . SER A 1 101 ? 23.730 2.724 -49.244 1.00 81.62 101 SER A CA 1
ATOM 720 C C . SER A 1 101 ? 24.689 3.749 -49.862 1.00 81.62 101 SER A C 1
ATOM 722 O O . SER A 1 101 ? 24.336 4.393 -50.852 1.00 81.62 101 SER A O 1
ATOM 724 N N . ARG A 1 102 ? 25.890 3.944 -49.294 1.00 78.50 102 ARG A N 1
ATOM 725 C CA . ARG A 1 102 ? 26.890 4.839 -49.889 1.00 78.50 102 ARG A CA 1
ATOM 726 C C . ARG A 1 102 ? 27.389 4.235 -51.204 1.00 78.50 102 ARG A C 1
ATOM 728 O O . ARG A 1 102 ? 27.777 3.066 -51.204 1.00 78.50 102 ARG A O 1
ATOM 735 N N . PRO A 1 103 ? 27.399 4.998 -52.312 1.00 78.19 103 PRO A N 1
ATOM 736 C CA . PRO A 1 103 ? 27.982 4.516 -53.552 1.00 78.19 103 PRO A CA 1
ATOM 737 C C . PRO A 1 103 ? 29.443 4.144 -53.291 1.00 78.19 103 PRO A C 1
ATOM 739 O O . PRO A 1 103 ? 30.217 4.950 -52.777 1.00 78.19 103 PRO A O 1
ATOM 742 N N . ASN A 1 104 ? 29.803 2.899 -53.607 1.00 70.06 104 ASN A N 1
ATOM 743 C CA . ASN A 1 104 ? 31.201 2.528 -53.753 1.00 70.06 104 ASN A CA 1
ATOM 744 C C . ASN A 1 104 ? 31.696 3.262 -54.991 1.00 70.06 104 ASN A C 1
ATOM 746 O O . ASN A 1 104 ? 31.467 2.796 -56.110 1.00 70.06 104 ASN A O 1
ATOM 750 N N . ASP A 1 105 ? 32.327 4.417 -54.791 1.00 69.69 105 ASP A N 1
ATOM 751 C CA . ASP A 1 105 ? 33.108 5.015 -55.859 1.00 69.69 105 ASP A CA 1
ATOM 752 C C . ASP A 1 105 ? 34.122 3.954 -56.306 1.00 69.69 105 ASP A C 1
ATOM 754 O O . ASP A 1 105 ? 34.849 3.405 -55.463 1.00 69.69 105 ASP A O 1
ATOM 758 N N . PRO A 1 106 ? 34.138 3.582 -57.600 1.00 70.62 106 PRO A N 1
ATOM 759 C CA . PRO A 1 106 ? 35.166 2.689 -58.097 1.00 70.62 106 PRO A CA 1
ATOM 760 C C . PRO A 1 106 ? 36.523 3.306 -57.741 1.00 70.62 106 PRO A C 1
ATOM 762 O O . PRO A 1 106 ? 36.655 4.534 -57.801 1.00 70.62 106 PRO A O 1
ATOM 765 N N . PRO A 1 107 ? 37.527 2.499 -57.346 1.00 68.50 107 PRO A N 1
ATOM 766 C CA . PRO A 1 107 ? 38.855 3.030 -57.084 1.00 68.50 107 PRO A CA 1
ATOM 767 C C . PRO A 1 107 ? 39.259 3.855 -58.303 1.00 68.50 107 PRO A C 1
ATOM 769 O O . PRO A 1 107 ? 39.255 3.329 -59.419 1.00 68.50 107 PRO A O 1
ATOM 772 N N . ALA A 1 108 ? 39.523 5.151 -58.096 1.00 65.38 108 ALA A N 1
ATOM 773 C CA . ALA A 1 108 ? 40.000 6.024 -59.155 1.00 65.38 108 ALA A CA 1
ATOM 774 C C . ALA A 1 108 ? 41.153 5.291 -59.841 1.00 65.38 108 ALA A C 1
ATOM 776 O O . ALA A 1 108 ? 42.103 4.879 -59.166 1.00 65.38 108 ALA A O 1
ATOM 777 N N . ALA A 1 109 ? 41.014 5.036 -61.145 1.00 67.62 109 ALA A N 1
ATOM 778 C CA . ALA A 1 109 ? 42.055 4.376 -61.913 1.00 67.62 109 ALA A CA 1
ATOM 779 C C . ALA A 1 109 ? 43.362 5.128 -61.629 1.00 67.62 109 ALA A C 1
ATOM 781 O O . ALA A 1 109 ? 43.414 6.350 -61.776 1.00 67.62 109 ALA A O 1
ATOM 782 N N . GLY A 1 110 ? 44.370 4.416 -61.111 1.00 68.12 110 GLY A N 1
ATOM 783 C CA . GLY A 1 110 ? 45.654 5.019 -60.763 1.00 68.12 110 GLY A CA 1
ATOM 784 C C . GLY A 1 110 ? 46.243 5.773 -61.960 1.00 68.12 110 GLY A C 1
ATOM 785 O O . GLY A 1 110 ? 45.850 5.497 -63.096 1.00 68.12 110 GLY A O 1
ATOM 786 N N . PRO A 1 111 ? 47.167 6.724 -61.739 1.00 73.44 111 PRO A N 1
ATOM 787 C CA . PRO A 1 111 ? 47.724 7.520 -62.823 1.00 73.44 111 PRO A CA 1
ATOM 788 C C . PRO A 1 111 ? 48.367 6.595 -63.861 1.00 73.44 111 PRO A C 1
ATOM 790 O O . PRO A 1 111 ? 49.403 5.980 -63.612 1.00 73.44 111 PRO A O 1
ATOM 793 N N . VAL A 1 112 ? 47.721 6.469 -65.018 1.00 85.56 112 VAL A N 1
ATOM 794 C CA . VAL A 1 112 ? 48.297 5.820 -66.193 1.00 85.56 112 VAL A CA 1
ATOM 795 C C . VAL A 1 112 ? 49.299 6.811 -66.779 1.00 85.56 112 VAL A C 1
ATOM 797 O O . VAL A 1 112 ? 49.017 8.006 -66.852 1.00 85.56 112 VAL A O 1
ATOM 800 N N . TYR A 1 113 ? 50.486 6.337 -67.146 1.00 88.38 113 TYR A N 1
ATOM 801 C CA . TYR A 1 113 ? 51.523 7.147 -67.779 1.00 88.38 113 TYR A CA 1
ATOM 802 C C . TYR A 1 113 ? 52.063 6.397 -68.990 1.00 88.38 113 TYR A C 1
ATOM 804 O O . TYR A 1 113 ? 52.519 5.259 -68.862 1.00 88.38 113 TYR A O 1
ATOM 812 N N . PHE A 1 114 ? 52.028 7.040 -70.154 1.00 89.38 114 PHE A N 1
ATOM 813 C CA . PHE A 1 114 ? 52.671 6.537 -71.361 1.00 89.38 114 PHE A CA 1
ATOM 814 C C . PHE A 1 114 ? 53.906 7.379 -71.649 1.00 89.38 114 PHE A C 1
ATOM 816 O O . PHE A 1 114 ? 53.820 8.594 -71.806 1.00 89.38 114 PHE A O 1
ATOM 823 N N . GLU A 1 115 ? 55.064 6.730 -71.742 1.00 92.19 115 GLU A N 1
ATOM 824 C CA . GLU A 1 115 ? 56.313 7.411 -72.092 1.00 92.19 115 GLU A CA 1
ATOM 825 C C . GLU A 1 115 ? 56.244 8.020 -73.503 1.00 92.19 115 GLU A C 1
ATOM 827 O O . GLU A 1 115 ? 56.796 9.087 -73.749 1.00 92.19 115 GLU A O 1
ATOM 832 N N . ASN A 1 116 ? 55.534 7.363 -74.428 1.00 91.94 116 ASN A N 1
ATOM 833 C CA . ASN A 1 116 ? 55.364 7.809 -75.808 1.00 91.94 116 ASN A CA 1
ATOM 834 C C . ASN A 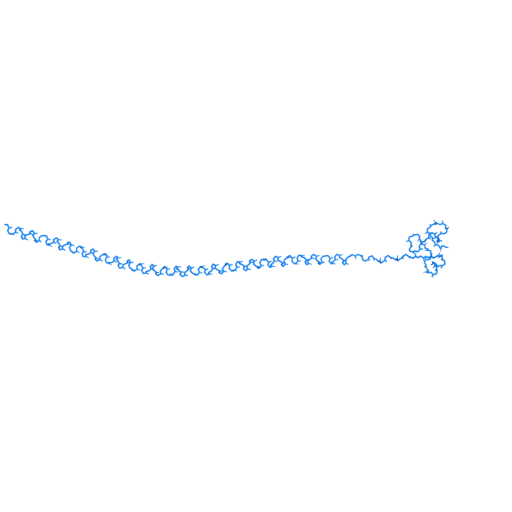1 116 ? 54.112 7.194 -76.463 1.00 91.94 116 ASN A C 1
ATOM 836 O O . ASN A 1 116 ? 53.456 6.306 -75.908 1.00 91.94 116 ASN A O 1
ATOM 840 N N . CYS A 1 117 ? 53.812 7.639 -77.683 1.00 93.81 117 CYS A N 1
ATOM 841 C CA . CYS A 1 117 ? 52.654 7.174 -78.439 1.00 93.81 117 CYS A CA 1
ATOM 842 C C . CYS A 1 117 ? 52.713 5.719 -78.899 1.00 93.81 117 CYS A C 1
ATOM 844 O O . CYS A 1 117 ? 51.663 5.107 -79.097 1.00 93.81 117 CYS A O 1
ATOM 846 N N . ASP A 1 118 ? 53.903 5.133 -79.025 1.00 93.31 118 ASP A N 1
ATOM 847 C CA . ASP A 1 118 ? 54.024 3.709 -79.334 1.00 93.31 118 ASP A CA 1
ATOM 848 C C . ASP A 1 118 ? 53.618 2.856 -78.130 1.00 93.31 118 ASP A C 1
ATOM 850 O O . ASP A 1 118 ? 52.900 1.873 -78.298 1.00 93.31 118 ASP A O 1
ATOM 854 N N . ALA A 1 119 ? 53.987 3.268 -76.913 1.00 91.19 119 ALA A N 1
ATOM 855 C CA . ALA A 1 119 ? 53.529 2.637 -75.680 1.00 91.19 119 ALA A CA 1
ATOM 856 C C . ALA A 1 119 ? 52.004 2.760 -75.518 1.00 91.19 119 ALA A C 1
ATOM 858 O O . ALA A 1 119 ? 51.346 1.775 -75.179 1.00 91.19 119 ALA A O 1
ATOM 859 N N . ALA A 1 120 ? 51.431 3.929 -75.829 1.00 90.81 120 ALA A N 1
ATOM 860 C CA . ALA A 1 120 ? 49.982 4.143 -75.795 1.00 90.81 120 ALA A CA 1
ATOM 861 C C . ALA A 1 120 ? 49.238 3.273 -76.830 1.00 90.81 120 ALA A C 1
ATOM 863 O O . ALA A 1 120 ? 48.249 2.618 -76.498 1.00 90.81 120 ALA A O 1
ATOM 864 N N . ARG A 1 121 ? 49.740 3.192 -78.073 1.00 91.81 121 ARG A N 1
ATOM 865 C CA . ARG A 1 121 ? 49.187 2.318 -79.126 1.00 91.81 121 ARG A CA 1
ATOM 866 C C . ARG A 1 121 ? 49.332 0.834 -78.787 1.00 91.81 121 ARG A C 1
ATOM 868 O O . ARG A 1 121 ? 48.379 0.083 -78.975 1.00 91.81 121 ARG A O 1
ATOM 875 N N . ALA A 1 122 ? 50.478 0.406 -78.257 1.00 89.56 122 ALA A N 1
ATOM 876 C CA . ALA A 1 122 ? 50.714 -0.981 -77.848 1.00 89.56 122 ALA A CA 1
ATOM 877 C C . ALA A 1 122 ? 49.792 -1.416 -76.698 1.00 89.56 122 ALA A C 1
ATOM 879 O O . ALA A 1 122 ? 49.363 -2.567 -76.655 1.00 89.56 122 ALA A 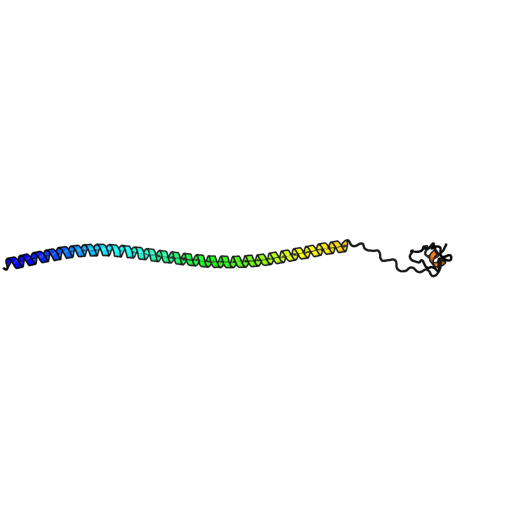O 1
ATOM 880 N N . ALA A 1 123 ? 49.451 -0.487 -75.803 1.00 87.50 123 ALA A N 1
ATOM 881 C CA . ALA A 1 123 ? 48.455 -0.693 -74.757 1.00 87.50 123 ALA A CA 1
ATOM 882 C C . ALA A 1 123 ? 47.000 -0.619 -75.267 1.00 87.50 123 ALA A C 1
ATOM 884 O O . ALA A 1 123 ? 46.076 -0.856 -74.492 1.00 87.50 123 ALA A O 1
ATOM 885 N N . GLY A 1 124 ? 46.778 -0.289 -76.547 1.00 87.56 124 GLY A N 1
ATOM 886 C CA . GLY A 1 124 ? 45.447 -0.106 -77.131 1.00 87.56 124 GLY A CA 1
ATOM 887 C C . GLY A 1 124 ? 44.714 1.146 -76.639 1.00 87.56 124 GLY A C 1
ATOM 888 O O . GLY A 1 124 ? 43.495 1.213 -76.758 1.00 87.56 124 GLY A O 1
ATOM 889 N N . ALA A 1 125 ? 45.439 2.113 -76.069 1.00 87.50 125 ALA A N 1
ATOM 890 C CA . ALA A 1 125 ? 44.884 3.316 -75.449 1.00 87.50 125 ALA A CA 1
ATOM 891 C C . ALA A 1 125 ? 44.835 4.535 -76.388 1.00 87.50 125 ALA A C 1
ATOM 893 O O . ALA A 1 125 ? 44.228 5.539 -76.040 1.00 87.50 125 ALA A O 1
ATOM 894 N N . ALA A 1 126 ? 45.477 4.472 -77.559 1.00 90.19 1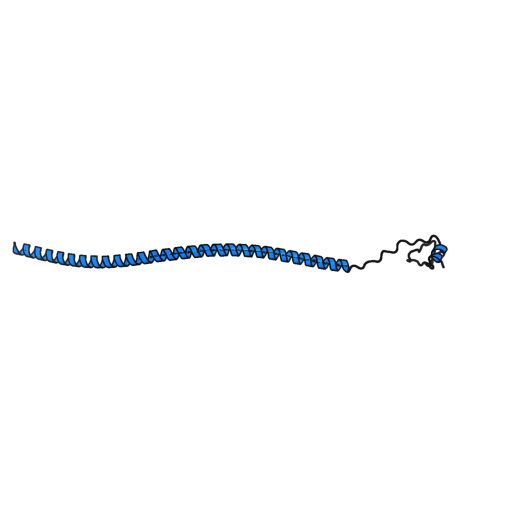26 ALA A N 1
ATOM 895 C CA . ALA A 1 126 ? 45.463 5.568 -78.527 1.00 90.19 126 ALA A CA 1
ATOM 896 C C . ALA A 1 126 ? 44.195 5.549 -79.413 1.00 90.19 126 ALA A C 1
ATOM 898 O O . ALA A 1 126 ? 43.776 4.464 -79.834 1.00 90.19 126 ALA A O 1
ATOM 899 N N . PRO A 1 127 ? 43.623 6.717 -79.768 1.00 90.12 127 PRO A N 1
ATOM 900 C CA . PRO A 1 127 ? 44.054 8.063 -79.375 1.00 90.12 127 PRO A CA 1
ATOM 901 C C . PRO A 1 127 ? 43.724 8.373 -77.906 1.00 90.12 127 PRO A C 1
ATOM 903 O O . PRO A 1 127 ? 42.635 8.047 -77.434 1.00 90.12 127 PRO A O 1
ATOM 906 N N . VAL A 1 128 ? 44.658 9.016 -77.201 1.00 90.94 128 VAL A N 1
ATOM 907 C CA . VAL A 1 128 ? 44.527 9.352 -75.773 1.00 90.94 128 VAL A CA 1
ATOM 908 C C . VAL A 1 128 ? 44.011 10.784 -75.657 1.00 90.94 128 VAL A C 1
ATOM 910 O O . VAL A 1 128 ? 44.709 11.708 -76.063 1.00 90.94 128 VAL A O 1
ATOM 913 N N . ARG A 1 129 ? 42.809 11.008 -75.116 1.00 93.25 129 ARG A N 1
ATOM 914 C CA . ARG A 1 129 ? 42.198 12.350 -75.102 1.00 93.25 129 ARG A CA 1
ATOM 915 C C . ARG A 1 129 ? 42.470 13.096 -73.804 1.00 93.25 129 ARG A C 1
ATOM 917 O O . ARG A 1 129 ? 42.630 12.489 -72.747 1.00 93.25 129 ARG A O 1
ATOM 924 N N . ALA A 1 130 ? 42.454 14.425 -73.859 1.00 88.69 130 ALA A N 1
ATOM 925 C CA . ALA A 1 130 ? 42.527 15.260 -72.667 1.00 88.69 130 ALA A CA 1
ATOM 926 C C . ALA A 1 130 ? 41.425 14.878 -71.656 1.00 88.69 130 ALA A C 1
ATOM 928 O O . ALA A 1 130 ? 40.233 14.937 -71.956 1.00 88.69 130 ALA A O 1
ATOM 929 N N . GLY A 1 131 ? 41.838 14.487 -70.447 1.00 84.75 131 GLY A N 1
ATOM 930 C CA . GLY A 1 131 ? 40.954 13.987 -69.387 1.00 84.75 131 GLY A CA 1
ATOM 931 C C . GLY A 1 131 ? 40.948 12.462 -69.230 1.00 84.75 131 GLY A C 1
ATOM 932 O O . GLY A 1 131 ? 40.554 11.982 -68.166 1.00 84.75 131 GLY A O 1
ATOM 933 N N . ASP A 1 132 ? 41.440 11.711 -70.221 1.00 87.12 132 ASP A N 1
ATOM 934 C CA . ASP A 1 132 ? 41.617 10.264 -70.102 1.00 87.12 132 ASP A CA 1
ATOM 935 C C . ASP A 1 132 ? 42.833 9.929 -69.216 1.00 87.12 132 ASP A C 1
ATOM 937 O O . ASP A 1 132 ? 43.861 10.622 -69.260 1.00 87.12 132 ASP A O 1
ATOM 941 N N . PRO A 1 133 ? 42.779 8.836 -68.431 1.00 84.50 133 PRO A N 1
ATOM 942 C CA . PRO A 1 133 ? 43.954 8.318 -67.741 1.00 84.50 133 PRO A CA 1
ATOM 943 C C . PRO A 1 133 ? 45.066 8.002 -68.749 1.00 84.50 133 PRO A C 1
ATOM 945 O O . PRO A 1 133 ? 44.877 7.186 -69.650 1.00 84.50 133 PRO A O 1
ATOM 948 N N . GLY A 1 134 ? 46.240 8.614 -68.585 1.00 87.19 134 GLY A N 1
ATOM 949 C CA . GLY A 1 134 ? 47.359 8.435 -69.516 1.00 87.19 134 GLY A CA 1
ATOM 950 C C . GLY A 1 134 ? 47.626 9.622 -70.424 1.00 87.19 134 GLY A C 1
ATOM 951 O O . GLY A 1 134 ? 48.695 9.652 -71.032 1.00 87.19 134 GLY A O 1
ATOM 952 N N . TYR A 1 135 ? 46.716 10.602 -70.499 1.00 91.19 135 TYR A N 1
ATOM 953 C CA . TYR A 1 135 ? 46.970 11.818 -71.264 1.00 91.19 135 TYR A CA 1
ATOM 954 C C . TYR A 1 135 ? 48.112 12.623 -70.652 1.00 91.19 135 TYR A C 1
ATOM 956 O O . TYR A 1 135 ? 48.155 12.878 -69.446 1.00 91.19 135 TYR A O 1
ATOM 964 N N . ALA A 1 136 ? 49.013 13.073 -71.512 1.00 90.56 136 ALA A N 1
ATOM 965 C CA . ALA A 1 136 ? 50.059 14.009 -71.166 1.00 90.56 136 ALA A CA 1
ATOM 966 C C . ALA A 1 136 ? 50.394 14.846 -72.400 1.00 90.56 136 ALA A C 1
ATOM 968 O O . ALA A 1 136 ? 50.381 14.331 -73.516 1.00 90.56 136 ALA A O 1
ATOM 969 N N . SER A 1 137 ? 50.727 16.121 -72.200 1.00 90.25 137 SER A N 1
ATOM 970 C CA . SER A 1 137 ? 50.991 17.070 -73.291 1.00 90.25 137 SER A CA 1
ATOM 971 C C . SER A 1 137 ? 52.179 16.684 -74.179 1.00 90.25 137 SER A C 1
ATOM 973 O O . SER A 1 137 ? 52.361 17.257 -75.236 1.00 90.25 137 SER A O 1
ATOM 975 N N . HIS A 1 138 ? 53.016 15.716 -73.786 1.00 91.31 138 HIS A N 1
ATOM 976 C CA . HIS A 1 138 ? 54.073 15.192 -74.661 1.00 91.31 138 HIS A CA 1
ATOM 977 C C . HIS A 1 138 ? 53.572 14.165 -75.689 1.00 91.31 138 HIS A C 1
ATOM 979 O O . HIS A 1 138 ? 54.332 13.783 -76.578 1.00 91.31 138 HIS A O 1
ATOM 985 N N . LEU A 1 139 ? 52.337 13.678 -75.544 1.00 93.31 139 LEU A N 1
ATOM 986 C CA . LEU A 1 139 ? 51.686 12.746 -76.471 1.00 93.31 139 LEU A CA 1
ATOM 987 C C . LEU A 1 139 ? 50.876 13.469 -77.554 1.00 93.31 139 LEU A C 1
ATOM 989 O O . LEU A 1 139 ? 50.610 12.888 -78.604 1.00 93.31 139 LEU A O 1
ATOM 993 N N . ASP A 1 140 ? 50.488 14.710 -77.281 1.00 93.25 140 ASP A N 1
ATOM 994 C CA . ASP A 1 140 ? 49.752 15.604 -78.164 1.00 93.25 140 ASP A CA 1
ATOM 995 C C . ASP A 1 140 ? 50.749 16.608 -78.752 1.00 93.25 140 ASP A C 1
ATOM 997 O O . ASP A 1 140 ? 51.321 17.435 -78.047 1.00 93.25 140 ASP A O 1
ATOM 1001 N N . ARG A 1 141 ? 51.075 16.443 -80.034 1.00 90.81 141 ARG A N 1
ATOM 1002 C CA . ARG A 1 141 ? 52.160 17.205 -80.661 1.00 90.81 141 ARG A CA 1
ATOM 1003 C C . ARG A 1 141 ? 51.704 18.599 -81.094 1.00 90.81 141 ARG A C 1
ATOM 1005 O O . ARG A 1 141 ? 52.553 19.481 -81.244 1.00 90.81 141 ARG A O 1
ATOM 1012 N N . ASP A 1 142 ? 50.422 18.767 -81.372 1.00 90.44 142 ASP A N 1
ATOM 1013 C CA . ASP A 1 142 ? 49.812 19.994 -81.874 1.00 90.44 142 ASP A CA 1
ATOM 1014 C C . ASP A 1 142 ? 48.899 20.688 -80.850 1.00 90.44 142 ASP A C 1
ATOM 1016 O O . ASP A 1 142 ? 48.403 21.780 -81.134 1.00 90.44 142 ASP A O 1
ATOM 1020 N N . ASP A 1 143 ? 48.803 20.132 -79.638 1.00 89.75 143 ASP A N 1
ATOM 1021 C CA . ASP A 1 143 ? 48.074 20.656 -78.479 1.00 89.75 143 ASP A CA 1
ATOM 1022 C C . ASP A 1 143 ? 46.564 20.831 -78.755 1.00 89.75 143 ASP A C 1
ATOM 1024 O O . ASP A 1 143 ? 45.927 21.779 -78.275 1.00 89.75 143 ASP A O 1
ATOM 1028 N N . ASP A 1 144 ? 45.975 19.931 -79.549 1.00 91.75 144 ASP A N 1
ATOM 1029 C CA . ASP A 1 144 ? 44.558 19.964 -79.935 1.00 91.75 144 ASP A CA 1
ATOM 1030 C C . ASP A 1 144 ? 43.628 19.229 -78.939 1.00 91.75 144 ASP A C 1
ATOM 1032 O O . ASP A 1 144 ? 42.397 19.360 -78.988 1.00 91.75 144 ASP A O 1
ATOM 1036 N N . GLY A 1 145 ? 44.219 18.515 -77.977 1.00 91.56 145 GLY A N 1
ATOM 1037 C CA . GLY A 1 145 ? 43.557 17.709 -76.959 1.00 91.56 145 GLY A CA 1
ATOM 1038 C C . GLY A 1 145 ? 43.443 16.218 -77.297 1.00 91.56 145 GLY A C 1
ATOM 1039 O O . GLY A 1 145 ? 42.786 15.488 -76.540 1.00 91.56 145 GLY A O 1
ATOM 1040 N N . VAL A 1 146 ? 44.049 15.745 -78.390 1.00 92.81 146 VAL A N 1
ATOM 1041 C CA . VAL A 1 146 ? 44.040 14.349 -78.849 1.00 92.81 146 VAL A CA 1
ATOM 1042 C C . VAL A 1 146 ? 45.474 13.848 -79.057 1.00 92.81 146 VAL A C 1
ATOM 1044 O O . VAL A 1 146 ? 46.089 13.991 -80.104 1.00 92.81 146 VAL A O 1
ATOM 1047 N N . GLY A 1 147 ? 46.007 13.152 -78.055 1.00 91.75 147 GLY A N 1
ATOM 1048 C CA . GLY A 1 147 ? 47.332 12.550 -78.135 1.00 91.75 147 GLY A CA 1
ATOM 1049 C C . GLY A 1 147 ? 47.377 11.296 -79.012 1.00 91.75 147 GLY A C 1
ATOM 1050 O O . GLY A 1 147 ? 46.487 10.439 -78.960 1.00 91.75 147 GLY A O 1
ATOM 1051 N N . CYS A 1 148 ? 48.498 11.126 -79.715 1.00 91.75 148 CYS A N 1
ATOM 1052 C CA . CYS A 1 148 ? 48.840 9.923 -80.480 1.00 91.75 148 CYS A CA 1
ATOM 1053 C C . CYS A 1 148 ? 47.925 9.592 -81.667 1.00 91.75 148 CYS A C 1
ATOM 1055 O O . CYS A 1 148 ? 47.662 8.408 -81.917 1.00 91.75 148 CYS A O 1
ATOM 1057 N N . GLU A 1 149 ? 47.475 10.624 -82.380 1.00 87.00 149 GLU A N 1
ATOM 1058 C CA . GLU A 1 149 ? 46.933 10.511 -83.742 1.00 87.00 149 GLU A CA 1
ATOM 1059 C C . GLU A 1 149 ? 47.951 10.024 -84.794 1.00 87.00 149 GLU A C 1
ATOM 1061 O O . GLU A 1 149 ? 49.186 10.114 -84.568 1.00 87.00 149 GLU A O 1
#

pLDDT: mean 92.13, std 9.16, range [63.22, 98.88]

Foldseek 3Di:
DVVVVVVVVVVVVVVVVVVVVVVVVVVVVVVVVVVVVVVVVVVVVVVVVVVVVVVVVVVVVVVVVVVVVVVVVVVVVVVVVVVVVVVVVVVVVVVVVVVVPDDPPPPDDPQAADPELVSCVVVVNPQPFQPHRHDDVRQPPPPPRTGND

Secondary structure (DSSP, 8-state):
-HHHHHHHHHHHHHHHHHHHHHHHHHHHHHHHHHHHHHHHHHHHHHHHHHHHHHHHHHHHHHHHHHHHHHHHHHHHHHHHHHHHHHHHHHHHHHHHHHHHTS--PPPPPP--B-SSHHHHHHTT--SEETTSTB--TTT-SS-SSEET-